Protein AF-A0A2R9SUE6-F1 (afdb_monomer)

Nearest PDB structures (foldseek):
  2wii-assembly4_C  TM=3.602E-01  e=6.725E+00  Homo sapiens
  1ntl-assembly1_B  TM=3.344E-01  e=8.359E+00  Mus musculus
  7suk-assembly1_L6  TM=1.272E-01  e=9.320E+00  Saccharomyces cerevisiae

Mean predicted aligned error: 16.13 Å

Sequence (148 aa):
TVTATSTVDNSKSGSATITVVSDIDVYTVTISHLNGGHITATPSVASAGSVISLNIVPDFGKRLKVGSLKYTFNSTDFPITDGSFVMPSGDVTISAEFEDISESLPVLSIVAPSFTPVTVGYEQPPAKKIDHQEYRDGRYYDQQSYIQ

Foldseek 3Di:
DDKDADPVDRVDIDDDDDDDDPDQDKAAEAEDDADQWDKDWVPRIGGFQDKIAIDIGGHPQKDWDPQFWWKADPNDTDTDDPRMDTDHHYYIYITTYMDGDDPPDPPPPDDDDDDDDDPDPDPDPPFDWDWDWDDDPNDTDTDTDTDD

Organism: NCBI:txid715225

Radius of gyration: 45.06 Å; Cα contacts (8 Å, |Δi|>4): 232; chains: 1; bounding box: 78×39×141 Å

Secondary structure (DSSP, 8-state):
-EEEE-SS-TT-EEEE---------EEEEEEPP-SSEEEEEESSEEETT-EEEEEEEEPTTEEEPTT--EEEETTEEEE-SSSEEE--SS-EEEE--EEE--------------PPP-----PPPPPPPEEEEEEETTEEEEEEE---

InterPro domains:
  IPR044060 Bacterial repeat domain [PF18998] (27-101)

Solvent-accessible surface area (backbone atoms only — not comparable to full-atom values): 9490 Å² total; per-residue (Å²): 103,52,75,50,67,43,94,88,45,81,91,43,69,52,76,50,79,69,84,83,83,83,82,73,66,66,27,45,59,42,72,52,93,60,67,56,41,50,75,48,59,47,61,44,61,46,38,55,74,38,73,32,39,50,50,78,47,53,35,91,67,35,36,73,37,87,89,39,37,27,38,35,45,93,92,39,79,42,81,46,86,78,48,44,52,65,39,54,92,49,55,34,37,37,45,60,47,46,38,74,63,76,82,79,71,80,79,78,83,74,79,75,80,86,76,80,82,79,85,76,86,74,77,79,74,79,76,76,80,48,81,44,72,47,78,54,98,92,43,78,41,86,42,86,50,79,78,132

pLDDT: mean 83.01, std 16.67, range [39.59, 98.19]

Structure (mmCIF, N/CA/C/O backbone):
data_AF-A0A2R9SUE6-F1
#
_entry.id   AF-A0A2R9SUE6-F1
#
loop_
_atom_site.group_PDB
_atom_site.id
_atom_site.type_symbol
_atom_site.label_atom_id
_atom_site.label_alt_id
_atom_site.label_comp_id
_atom_site.label_asym_id
_atom_site.label_entity_id
_atom_site.label_seq_id
_atom_site.pdbx_PDB_ins_code
_atom_site.Cartn_x
_atom_site.Cartn_y
_atom_site.Cartn_z
_atom_site.occupancy
_atom_site.B_iso_or_equiv
_atom_site.auth_seq_id
_atom_site.auth_comp_id
_atom_site.auth_asym_id
_atom_site.auth_atom_id
_atom_site.pdbx_PDB_model_num
ATOM 1 N N . THR A 1 1 ? -27.752 1.591 26.565 1.00 78.94 1 THR A N 1
ATOM 2 C CA . THR A 1 1 ? -28.326 0.381 27.190 1.00 78.94 1 THR A CA 1
ATOM 3 C C . THR A 1 1 ? -29.814 0.379 26.978 1.00 78.94 1 THR A C 1
ATOM 5 O O . THR A 1 1 ? -30.437 1.408 27.207 1.00 78.94 1 THR A O 1
ATOM 8 N N . VAL A 1 2 ? -30.363 -0.733 26.502 1.00 89.69 2 VAL A N 1
ATOM 9 C CA . VAL A 1 2 ? -31.809 -0.929 26.385 1.00 89.69 2 VAL A CA 1
ATOM 10 C C . VAL A 1 2 ? -32.243 -1.830 27.530 1.00 89.69 2 VAL A C 1
ATOM 12 O O . VA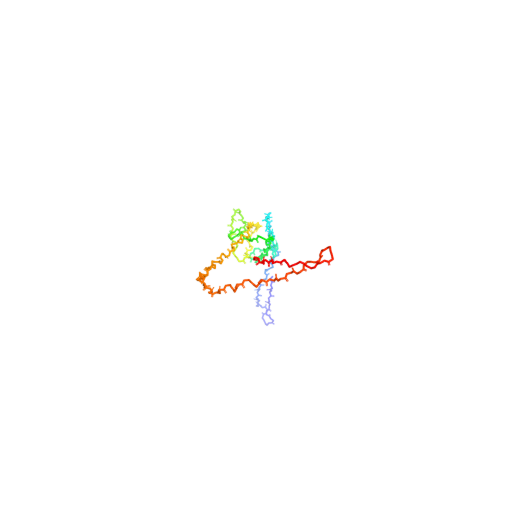L A 1 2 ? -31.611 -2.856 27.784 1.00 89.69 2 VAL A O 1
ATOM 15 N N . THR A 1 3 ? -33.311 -1.438 28.216 1.00 88.69 3 THR A N 1
ATOM 16 C CA . THR A 1 3 ? -33.919 -2.224 29.291 1.00 88.69 3 THR A CA 1
ATOM 17 C C . THR A 1 3 ? -35.325 -2.608 28.864 1.00 88.69 3 THR A C 1
ATOM 19 O O . THR A 1 3 ? -36.113 -1.738 28.497 1.00 88.69 3 THR A O 1
ATOM 22 N N . ALA A 1 4 ? -35.631 -3.901 28.915 1.00 91.31 4 ALA A N 1
ATOM 23 C CA . ALA A 1 4 ? -36.963 -4.431 28.666 1.00 91.31 4 ALA A CA 1
ATOM 24 C C . ALA A 1 4 ? -37.593 -4.883 29.988 1.00 91.31 4 ALA A C 1
ATOM 26 O O . ALA A 1 4 ? -36.947 -5.550 30.801 1.00 91.31 4 ALA A O 1
ATOM 27 N N . THR A 1 5 ? -38.857 -4.529 30.193 1.00 91.62 5 THR A N 1
ATOM 28 C CA . THR A 1 5 ? -39.681 -4.964 31.325 1.00 91.62 5 THR A CA 1
ATOM 29 C C . THR A 1 5 ? -40.771 -5.912 30.840 1.00 91.62 5 THR A C 1
ATOM 31 O O . THR A 1 5 ? -41.331 -5.729 29.758 1.00 91.62 5 THR A O 1
ATOM 34 N N . SER A 1 6 ? -41.058 -6.952 31.625 1.00 89.75 6 SER A N 1
ATOM 35 C CA . SER A 1 6 ? -42.147 -7.882 31.311 1.00 89.75 6 SER A CA 1
ATOM 36 C C . SER A 1 6 ? -43.494 -7.178 31.446 1.00 89.75 6 SER A C 1
ATOM 38 O O . SER A 1 6 ? -43.738 -6.490 32.430 1.00 89.75 6 SER A O 1
ATOM 40 N N . THR A 1 7 ? -44.385 -7.382 30.477 1.00 92.56 7 THR A N 1
ATOM 41 C CA . THR A 1 7 ? -45.764 -6.869 30.519 1.00 92.56 7 THR A CA 1
ATOM 42 C C . THR A 1 7 ? -46.689 -7.705 31.409 1.00 92.56 7 THR A C 1
ATOM 44 O O . THR A 1 7 ? -47.834 -7.320 31.629 1.00 92.56 7 THR A O 1
ATOM 47 N N . VAL A 1 8 ? -46.208 -8.852 31.904 1.00 91.94 8 VAL A N 1
ATOM 48 C CA . VAL A 1 8 ? -46.974 -9.821 32.709 1.00 91.94 8 VAL A CA 1
ATOM 49 C C . VAL A 1 8 ? -46.539 -9.814 34.180 1.00 91.94 8 VAL A C 1
ATOM 51 O O . VAL A 1 8 ? -47.371 -9.981 35.065 1.00 91.94 8 VAL A O 1
ATOM 54 N N . ASP A 1 9 ? -45.250 -9.596 34.453 1.00 89.75 9 ASP A N 1
ATOM 55 C CA . ASP A 1 9 ? -44.685 -9.507 35.806 1.00 89.75 9 ASP A CA 1
ATOM 56 C C . ASP A 1 9 ? -43.692 -8.341 35.869 1.00 89.75 9 ASP A C 1
ATOM 58 O O . ASP A 1 9 ? -42.519 -8.477 35.517 1.00 89.75 9 ASP A O 1
ATOM 62 N N . ASN A 1 10 ? -44.164 -7.188 36.346 1.00 88.12 10 ASN A N 1
ATOM 63 C CA . ASN A 1 10 ? -43.382 -5.950 36.388 1.00 88.12 10 ASN A CA 1
ATOM 64 C C . ASN A 1 10 ? -42.165 -6.014 37.333 1.00 88.12 10 ASN A C 1
ATOM 66 O O . ASN A 1 10 ? -41.357 -5.085 37.333 1.00 88.12 10 ASN A O 1
ATOM 70 N N . SER A 1 11 ? -42.002 -7.085 38.125 1.00 92.31 11 SER A N 1
ATOM 71 C CA . SER A 1 11 ? -40.789 -7.313 38.923 1.00 92.31 11 SER A CA 1
ATOM 72 C C . SER A 1 11 ? -39.617 -7.871 38.102 1.00 92.31 11 SER A C 1
ATOM 74 O O . SER A 1 11 ? -38.482 -7.897 38.584 1.00 92.31 11 SER A O 1
ATOM 76 N N . LYS A 1 12 ? -39.864 -8.319 36.862 1.00 91.69 12 LYS A N 1
ATOM 77 C CA . LYS A 1 12 ? -38.855 -8.909 35.974 1.00 91.69 12 LYS A CA 1
ATOM 78 C C . LYS A 1 12 ? -38.435 -7.929 34.883 1.00 91.69 12 LYS A C 1
ATOM 80 O O . LYS A 1 12 ? -39.260 -7.400 34.136 1.00 91.69 12 LYS A O 1
ATOM 85 N N . SER A 1 13 ? -37.127 -7.753 34.740 1.00 93.31 13 SER A N 1
ATOM 86 C CA . SER A 1 13 ? -36.518 -6.996 33.650 1.00 93.31 13 SER A CA 1
ATOM 87 C C . SER A 1 13 ? -35.232 -7.660 33.167 1.00 93.31 13 SER A C 1
ATOM 89 O O . SER A 1 13 ? -34.635 -8.486 33.860 1.00 93.31 13 SER A O 1
ATOM 91 N N . GLY A 1 14 ? -34.825 -7.304 31.952 1.00 90.44 14 GLY A N 1
ATOM 92 C CA . GLY A 1 14 ? -33.531 -7.654 31.378 1.00 90.44 14 GLY A CA 1
ATOM 93 C C . GLY A 1 14 ? -32.925 -6.436 30.694 1.00 90.44 14 GLY A C 1
ATOM 94 O O . GLY A 1 14 ? -33.652 -5.579 30.185 1.00 90.44 14 GLY A O 1
ATOM 95 N N . SER A 1 15 ? -31.600 -6.340 30.688 1.00 91.75 15 SER A N 1
ATOM 96 C CA . SER A 1 15 ? -30.882 -5.269 30.001 1.00 91.75 15 SER A CA 1
ATOM 97 C C . SER A 1 15 ? -29.894 -5.828 28.984 1.00 91.75 15 SER A C 1
ATOM 99 O O . SER A 1 15 ? -29.314 -6.897 29.170 1.00 91.75 15 SER A O 1
ATOM 101 N N . ALA A 1 16 ? -29.712 -5.080 27.898 1.00 91.94 16 ALA A N 1
ATOM 102 C CA . ALA A 1 16 ? -28.667 -5.303 26.913 1.00 91.94 16 ALA A CA 1
ATOM 103 C C . ALA A 1 16 ? -27.937 -3.984 26.644 1.00 91.94 16 ALA A C 1
ATOM 105 O O . ALA A 1 16 ? -28.544 -2.912 26.516 1.00 91.94 16 ALA A O 1
ATOM 106 N N . THR A 1 17 ? -26.615 -4.049 26.557 1.00 88.19 17 THR A N 1
ATOM 107 C CA . THR A 1 17 ? -25.784 -2.877 26.285 1.00 88.19 17 THR A CA 1
ATOM 108 C C . THR A 1 17 ? -25.468 -2.822 24.797 1.00 88.19 17 THR A C 1
ATOM 110 O O . THR A 1 17 ? -24.998 -3.798 24.225 1.00 88.19 17 THR A O 1
ATOM 113 N N . ILE A 1 18 ? -25.730 -1.669 24.181 1.00 82.81 18 ILE A N 1
ATOM 114 C CA . ILE A 1 18 ? -25.269 -1.335 22.833 1.00 82.81 18 ILE A CA 1
ATOM 115 C C . ILE A 1 18 ? -24.168 -0.304 23.028 1.00 82.81 18 ILE A C 1
ATOM 117 O O . ILE A 1 18 ? -24.434 0.779 23.557 1.00 82.81 18 ILE A O 1
ATOM 121 N N . THR A 1 19 ? -22.948 -0.664 22.652 1.00 77.44 19 THR A N 1
ATOM 122 C CA . THR A 1 19 ? -21.798 0.236 22.688 1.00 77.44 19 THR A CA 1
ATOM 123 C C . THR A 1 19 ? -21.649 0.854 21.307 1.00 77.44 19 THR A C 1
ATOM 125 O O . THR A 1 19 ? -21.480 0.134 20.326 1.00 77.44 19 THR A O 1
ATOM 128 N N . VAL A 1 20 ? -21.742 2.179 21.224 1.00 76.06 20 VAL A N 1
ATOM 129 C CA . VAL A 1 20 ? -21.424 2.919 19.999 1.00 76.06 20 VAL A CA 1
ATOM 130 C C . VAL A 1 20 ? -19.957 3.318 20.096 1.00 76.06 20 VAL A C 1
ATOM 132 O O . VAL A 1 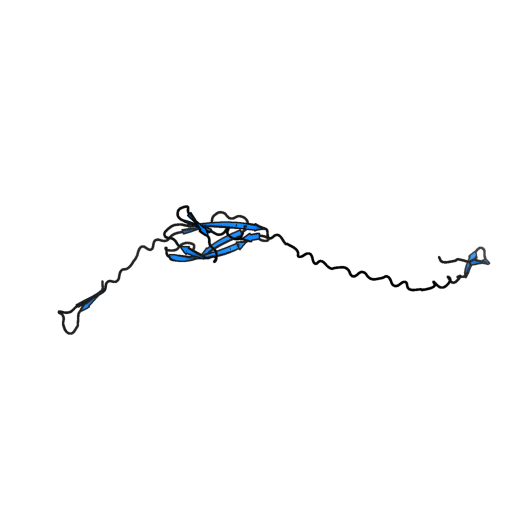20 ? -19.596 4.071 20.995 1.00 76.06 20 VAL A O 1
ATOM 135 N N . VAL A 1 21 ? -19.118 2.782 19.210 1.00 72.25 21 VAL A N 1
ATOM 136 C CA . VAL A 1 21 ? -17.716 3.201 19.070 1.00 72.25 21 VAL A CA 1
ATOM 137 C C . VAL A 1 21 ? -17.707 4.372 18.090 1.00 72.25 21 VAL A C 1
ATOM 139 O O . VAL A 1 21 ? -18.014 4.189 16.914 1.00 72.25 21 VAL A O 1
ATOM 142 N N . SER A 1 22 ? -17.486 5.586 18.597 1.00 67.31 22 SER A N 1
ATOM 143 C CA . SER A 1 22 ? -17.559 6.832 17.814 1.00 67.31 22 SER A CA 1
ATOM 144 C C . SER A 1 22 ? -16.200 7.311 17.307 1.00 67.31 22 SER A C 1
ATOM 146 O O . SER A 1 22 ? -16.140 8.045 16.325 1.00 67.31 22 SER A O 1
ATOM 148 N N . ASP A 1 23 ? -15.121 6.907 17.966 1.00 70.31 23 ASP A N 1
ATOM 149 C CA . ASP A 1 23 ? -13.743 7.156 17.573 1.00 70.31 23 ASP A CA 1
ATOM 150 C C . ASP A 1 23 ? -13.226 5.957 16.773 1.00 70.31 23 ASP A C 1
ATOM 152 O O . ASP A 1 23 ? -12.790 4.945 17.311 1.00 70.31 23 ASP A O 1
ATOM 156 N N . ILE A 1 24 ? -13.331 6.050 15.449 1.00 76.50 24 ILE A N 1
ATOM 157 C CA . ILE A 1 24 ? -12.529 5.211 14.564 1.00 76.50 24 ILE A CA 1
ATOM 158 C C . ILE A 1 24 ? -11.279 6.015 14.237 1.00 76.50 24 ILE A C 1
ATOM 160 O O . ILE A 1 24 ? -11.343 6.987 13.482 1.0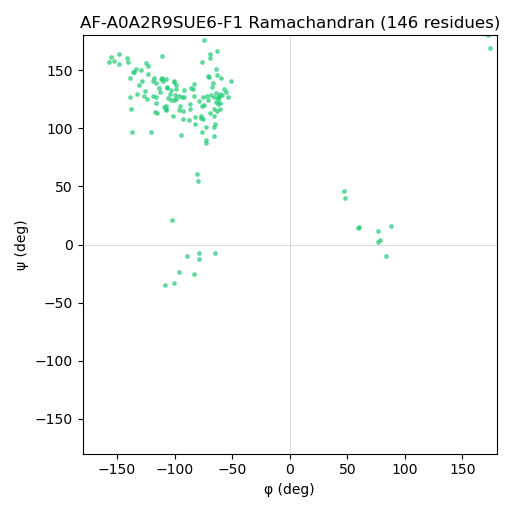0 76.50 24 ILE A O 1
ATOM 164 N N . ASP A 1 25 ? -10.151 5.599 14.809 1.00 89.31 25 ASP A N 1
ATOM 165 C CA . ASP A 1 25 ? -8.851 6.101 14.387 1.00 89.31 25 ASP A CA 1
ATOM 166 C C . ASP A 1 25 ? -8.634 5.712 12.926 1.00 89.31 25 ASP A C 1
ATOM 168 O O . ASP A 1 25 ? -8.670 4.533 12.552 1.00 89.31 25 ASP A O 1
ATOM 172 N N . VAL A 1 26 ? -8.443 6.731 12.094 1.00 94.56 26 VAL A N 1
ATOM 173 C CA . VAL A 1 26 ? -8.094 6.572 10.689 1.00 94.56 26 VAL A CA 1
ATOM 174 C C . VAL A 1 26 ? -6.649 6.970 10.481 1.00 94.56 26 VAL A C 1
ATOM 176 O O . VAL A 1 26 ? -6.154 7.933 11.062 1.00 94.56 26 VAL A O 1
ATOM 179 N N . TYR A 1 27 ? -5.996 6.227 9.607 1.00 96.75 27 TYR A N 1
ATOM 180 C CA . TYR A 1 27 ? -4.593 6.386 9.291 1.00 96.75 27 TYR A CA 1
ATOM 181 C C . TYR A 1 27 ? -4.430 6.616 7.799 1.00 96.75 27 TYR A C 1
ATOM 183 O O . TYR A 1 27 ? -5.265 6.200 6.987 1.00 96.75 27 TYR A O 1
ATOM 191 N N . THR A 1 28 ? -3.349 7.289 7.441 1.00 97.69 28 THR A N 1
ATOM 192 C CA . THR A 1 28 ? -3.066 7.717 6.077 1.00 97.69 28 THR A CA 1
ATOM 193 C C . THR A 1 28 ? -2.067 6.788 5.397 1.00 97.69 28 THR A C 1
ATOM 195 O O . THR A 1 28 ? -1.100 6.309 5.993 1.00 97.69 28 THR A O 1
ATOM 198 N N . VAL A 1 29 ? -2.311 6.535 4.113 1.00 98.19 29 VAL A N 1
ATOM 199 C CA . VAL A 1 29 ? -1.388 5.830 3.227 1.00 98.19 29 VAL A CA 1
ATOM 200 C C . VAL A 1 29 ? -0.684 6.871 2.370 1.00 98.19 29 VAL A C 1
ATOM 202 O O . VAL A 1 29 ? -1.293 7.489 1.496 1.00 98.19 29 VAL A O 1
ATOM 205 N N . THR A 1 30 ? 0.610 7.054 2.608 1.00 97.88 30 THR A N 1
ATOM 206 C CA . THR A 1 30 ? 1.457 7.945 1.811 1.00 97.88 30 THR A CA 1
ATOM 207 C C . THR A 1 30 ? 2.230 7.127 0.786 1.00 97.88 30 THR A C 1
ATOM 209 O O . THR A 1 30 ? 2.809 6.099 1.118 1.00 97.88 30 THR A O 1
ATOM 212 N N . ILE A 1 31 ? 2.268 7.566 -0.469 1.00 97.50 31 ILE A N 1
ATOM 213 C CA . ILE A 1 31 ? 3.126 6.955 -1.490 1.00 97.50 31 ILE A CA 1
ATOM 214 C C . ILE A 1 31 ? 4.435 7.744 -1.530 1.00 97.50 31 ILE A C 1
ATOM 216 O O . ILE A 1 31 ? 4.410 8.972 -1.640 1.00 97.50 31 ILE A O 1
ATOM 220 N N . SER A 1 32 ? 5.576 7.062 -1.409 1.00 96.38 32 SER A N 1
ATOM 221 C CA . SER A 1 32 ? 6.884 7.701 -1.542 1.00 96.38 32 SER A CA 1
ATOM 222 C C . SER A 1 32 ? 7.066 8.268 -2.948 1.00 96.38 32 SER A C 1
ATOM 224 O O . SER A 1 32 ? 6.345 7.922 -3.880 1.00 96.38 32 SER A O 1
ATOM 226 N N . HIS A 1 33 ? 8.078 9.107 -3.142 1.00 95.31 33 HIS A N 1
ATOM 227 C CA . HIS A 1 33 ? 8.461 9.479 -4.496 1.00 95.31 33 HIS A CA 1
ATOM 228 C C . HIS A 1 33 ? 8.890 8.226 -5.281 1.00 95.31 33 HIS A C 1
ATOM 230 O O . HIS A 1 33 ? 9.694 7.432 -4.788 1.00 95.31 33 HIS A O 1
ATOM 236 N N . LEU A 1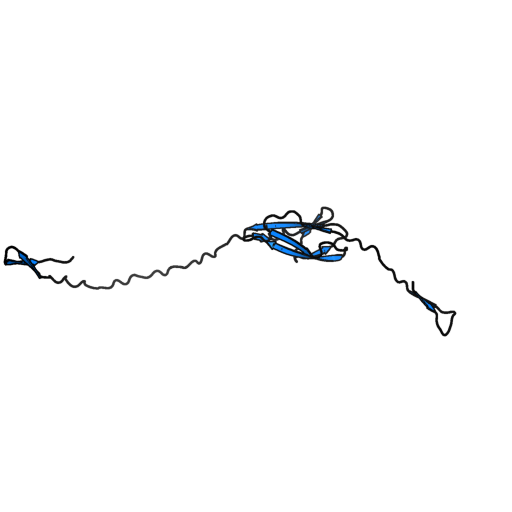 34 ? 8.331 8.043 -6.478 1.00 96.25 34 LEU A N 1
ATOM 237 C CA . LEU A 1 34 ? 8.588 6.905 -7.359 1.00 96.25 34 LEU A CA 1
ATOM 238 C C . LEU A 1 34 ? 9.203 7.406 -8.666 1.00 96.25 34 LEU A C 1
ATOM 240 O O . LEU A 1 34 ? 8.820 8.456 -9.175 1.00 96.25 34 LEU A O 1
ATOM 244 N N . ASN A 1 35 ? 10.137 6.630 -9.214 1.00 95.12 35 ASN A N 1
ATOM 245 C CA . ASN A 1 35 ? 10.736 6.869 -10.524 1.00 95.12 35 ASN A CA 1
ATOM 246 C C . ASN A 1 35 ? 10.422 5.675 -11.433 1.00 95.12 35 ASN A C 1
ATOM 248 O O . ASN A 1 35 ? 10.707 4.541 -11.051 1.00 95.12 35 ASN A O 1
ATOM 252 N N . GLY A 1 36 ? 9.877 5.916 -12.629 1.00 94.81 36 GLY A N 1
ATOM 253 C CA . GLY A 1 36 ? 9.566 4.856 -13.600 1.00 94.81 36 GLY A CA 1
ATOM 254 C C . GLY A 1 36 ? 8.180 4.216 -13.449 1.00 94.81 36 GLY A C 1
ATOM 255 O O . GLY A 1 36 ? 7.955 3.130 -13.990 1.00 94.81 36 GLY A O 1
ATOM 256 N N . GLY A 1 37 ? 7.267 4.852 -12.710 1.00 96.00 37 GLY A N 1
ATOM 257 C CA . GLY A 1 37 ? 5.878 4.423 -12.595 1.00 96.00 37 GLY A CA 1
ATOM 258 C C . GLY A 1 37 ? 5.080 5.198 -11.548 1.00 96.00 37 GLY A C 1
ATOM 259 O O . GLY A 1 37 ? 5.595 6.074 -10.850 1.00 96.00 37 GLY A O 1
ATOM 260 N N . HIS A 1 38 ? 3.807 4.832 -11.420 1.00 96.44 38 HIS A N 1
ATOM 261 C CA . HIS A 1 38 ? 2.834 5.430 -10.514 1.00 96.44 38 HIS A CA 1
ATOM 262 C C . HIS A 1 38 ? 2.139 4.353 -9.669 1.00 96.44 38 HIS A C 1
ATOM 264 O O . HIS A 1 38 ? 1.778 3.291 -10.178 1.00 96.44 38 HIS A O 1
ATOM 270 N N . ILE A 1 39 ? 1.899 4.631 -8.384 1.00 97.44 39 ILE A N 1
ATOM 271 C CA . ILE A 1 39 ? 1.118 3.763 -7.491 1.00 97.44 39 ILE A CA 1
ATOM 272 C C . ILE A 1 39 ? -0.016 4.574 -6.867 1.00 97.44 39 ILE A C 1
ATOM 274 O O . ILE A 1 39 ? 0.207 5.668 -6.357 1.00 97.44 39 ILE A O 1
ATOM 278 N N . THR A 1 40 ? -1.233 4.033 -6.889 1.00 97.25 40 THR A N 1
ATOM 279 C CA . THR A 1 40 ? -2.384 4.571 -6.142 1.00 97.25 40 THR A CA 1
ATOM 280 C C . THR A 1 40 ? -2.852 3.571 -5.097 1.00 97.25 40 THR A C 1
ATOM 282 O O . THR A 1 40 ? -2.957 2.386 -5.405 1.00 97.25 40 THR A O 1
ATOM 285 N N . ALA A 1 41 ? -3.201 4.050 -3.903 1.00 97.75 41 ALA A N 1
ATOM 286 C CA . ALA A 1 41 ? -3.848 3.257 -2.860 1.00 97.75 41 ALA A CA 1
ATOM 287 C C . ALA A 1 41 ? -5.356 3.530 -2.817 1.00 97.75 41 ALA A C 1
ATOM 289 O O . ALA A 1 41 ? -5.798 4.670 -2.972 1.00 97.75 41 ALA A O 1
ATOM 290 N N . THR A 1 42 ? -6.160 2.491 -2.612 1.00 97.44 42 THR A N 1
ATOM 291 C CA . THR A 1 42 ? -7.612 2.600 -2.454 1.00 97.44 42 THR A CA 1
ATOM 292 C C . THR A 1 42 ? -8.084 1.678 -1.326 1.00 97.44 42 THR A C 1
ATOM 294 O O . THR A 1 42 ? -7.961 0.460 -1.459 1.00 97.44 42 THR A O 1
ATOM 297 N N . PRO A 1 43 ? -8.641 2.232 -0.234 1.00 97.31 43 PRO A N 1
ATOM 298 C CA . PRO A 1 43 ? -8.677 3.662 0.112 1.00 97.31 43 PRO A CA 1
ATOM 299 C C . PRO A 1 43 ? -7.283 4.221 0.478 1.00 97.31 43 PRO A C 1
ATOM 301 O O . PRO A 1 43 ? -6.373 3.472 0.811 1.00 97.31 43 PRO A O 1
ATOM 304 N N . SER A 1 44 ? -7.102 5.546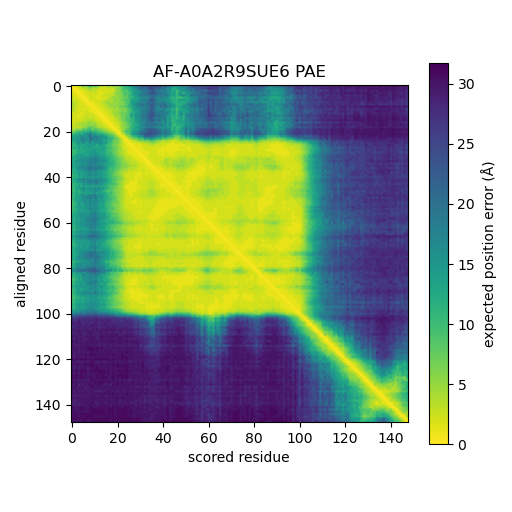 0.426 1.00 96.50 44 SER A N 1
ATOM 305 C CA . SER A 1 44 ? -5.864 6.216 0.878 1.00 96.50 44 SER A CA 1
ATOM 306 C C . SER A 1 44 ? -5.885 6.600 2.363 1.00 96.50 44 SER A C 1
ATOM 308 O O . SER A 1 44 ? -4.867 7.016 2.913 1.00 96.50 44 SER A O 1
ATOM 310 N N . VAL A 1 45 ? -7.048 6.481 3.006 1.00 96.19 45 VAL A N 1
ATOM 311 C CA . VAL A 1 45 ? -7.269 6.714 4.434 1.00 96.19 45 VAL A CA 1
ATOM 312 C C . VAL A 1 45 ? -8.203 5.623 4.943 1.00 96.19 45 VAL A C 1
ATOM 314 O O . VAL A 1 45 ? -9.267 5.417 4.356 1.00 96.19 45 VAL A O 1
ATOM 317 N N . ALA A 1 46 ? -7.816 4.910 5.999 1.00 95.88 46 ALA A N 1
ATOM 318 C CA . ALA A 1 46 ? -8.616 3.813 6.540 1.00 95.88 46 ALA A CA 1
ATOM 319 C C . ALA A 1 46 ? -8.329 3.548 8.017 1.00 95.88 46 ALA A C 1
ATOM 321 O O . ALA A 1 46 ? -7.280 3.922 8.536 1.00 95.88 46 ALA A O 1
ATOM 322 N N . SER A 1 47 ? -9.251 2.856 8.683 1.00 95.12 47 SER A N 1
ATOM 323 C CA . SER A 1 47 ? -9.034 2.359 10.038 1.00 95.12 47 SER A CA 1
ATOM 324 C C . SER A 1 47 ? -8.126 1.136 10.053 1.00 95.12 47 SER A C 1
ATOM 326 O O . SER A 1 47 ? -8.073 0.383 9.073 1.00 95.12 47 SER A O 1
ATOM 328 N N . ALA A 1 48 ? -7.482 0.881 11.194 1.00 94.81 48 ALA A N 1
ATOM 329 C CA . ALA A 1 48 ? -6.749 -0.363 11.411 1.00 94.81 48 ALA A CA 1
ATOM 330 C C . ALA A 1 48 ? -7.616 -1.590 11.075 1.00 94.81 48 ALA A C 1
ATOM 332 O O . ALA A 1 48 ? -8.818 -1.619 11.356 1.00 94.81 48 ALA A O 1
ATOM 333 N N . GLY A 1 49 ? -7.008 -2.601 10.456 1.00 95.12 49 GLY A N 1
ATOM 334 C CA . GLY A 1 49 ? -7.695 -3.820 10.023 1.00 95.12 49 GLY A CA 1
ATOM 335 C C . GLY A 1 49 ? -8.404 -3.715 8.668 1.00 95.12 49 GLY A C 1
ATOM 336 O O . GLY A 1 49 ? -8.807 -4.742 8.123 1.00 95.12 49 GLY A O 1
ATOM 337 N N . SER A 1 50 ? -8.528 -2.518 8.089 1.00 95.94 50 SER A N 1
ATOM 338 C CA . SER A 1 50 ? -9.074 -2.350 6.737 1.00 95.94 50 SER A CA 1
ATOM 339 C C . SER A 1 50 ? -8.101 -2.864 5.677 1.00 95.94 50 SER A C 1
ATOM 341 O O . SER A 1 50 ? -6.890 -2.701 5.811 1.00 95.94 50 SER A O 1
ATOM 343 N N . VAL A 1 51 ? -8.619 -3.445 4.595 1.00 97.75 51 VAL A N 1
ATOM 344 C CA . VAL A 1 51 ? -7.797 -3.855 3.448 1.00 97.75 51 VAL A CA 1
ATOM 345 C C . VAL A 1 51 ? -7.560 -2.656 2.536 1.00 97.75 51 VAL A C 1
ATOM 347 O O . VAL A 1 51 ? -8.509 -1.990 2.122 1.00 97.75 51 VAL A O 1
ATOM 350 N N . ILE A 1 52 ? -6.295 -2.406 2.210 1.00 98.19 52 ILE A N 1
ATOM 351 C CA . ILE A 1 52 ? -5.867 -1.401 1.240 1.00 98.19 52 ILE A CA 1
ATOM 352 C C . ILE A 1 52 ? -5.434 -2.111 -0.038 1.00 98.19 52 ILE A C 1
ATOM 354 O O . ILE A 1 52 ? -4.555 -2.974 0.000 1.00 98.19 52 ILE A O 1
ATOM 358 N N . SER A 1 53 ? -6.012 -1.726 -1.173 1.00 97.94 53 SER A N 1
ATOM 359 C CA . SER A 1 53 ? -5.605 -2.207 -2.495 1.00 97.94 53 SER A CA 1
ATOM 360 C C . SER A 1 53 ? -4.698 -1.192 -3.181 1.00 97.94 53 SER A C 1
ATOM 362 O O . SER A 1 53 ? -4.966 0.010 -3.162 1.00 97.94 53 SER A O 1
ATOM 364 N N . LEU A 1 54 ? -3.633 -1.674 -3.813 1.00 97.81 54 LEU A N 1
ATOM 365 C CA . LEU A 1 54 ? -2.705 -0.873 -4.597 1.00 97.81 54 LEU A CA 1
ATOM 366 C C . LEU A 1 54 ? -2.915 -1.147 -6.084 1.00 97.81 54 LEU A C 1
ATOM 368 O O . LEU A 1 54 ? -2.987 -2.294 -6.519 1.00 97.81 54 LEU A O 1
ATOM 372 N N . ASN A 1 55 ? -2.953 -0.082 -6.874 1.00 97.25 55 ASN A N 1
ATOM 373 C CA . ASN A 1 55 ? -2.869 -0.159 -8.325 1.00 97.25 55 ASN A CA 1
ATOM 374 C C . ASN A 1 55 ? -1.508 0.388 -8.762 1.00 97.25 55 ASN A C 1
ATOM 376 O O . ASN A 1 55 ? -1.188 1.547 -8.489 1.00 97.25 55 ASN A O 1
ATOM 380 N N . ILE A 1 56 ? -0.710 -0.470 -9.398 1.00 97.00 56 ILE A N 1
ATOM 381 C CA . ILE A 1 56 ? 0.659 -0.191 -9.831 1.00 97.00 56 ILE A CA 1
ATOM 382 C C . ILE A 1 56 ? 0.658 -0.049 -11.351 1.00 97.00 56 ILE A C 1
ATOM 384 O O . ILE A 1 56 ? 0.337 -0.996 -12.065 1.00 97.00 56 ILE A O 1
ATOM 388 N N . VAL A 1 57 ? 1.060 1.121 -11.839 1.00 96.62 57 VAL A N 1
ATOM 389 C CA . VAL A 1 57 ? 1.136 1.448 -13.265 1.00 96.62 57 VAL A CA 1
ATOM 390 C C . VAL A 1 57 ? 2.586 1.812 -13.599 1.00 96.62 57 VAL A C 1
ATOM 392 O O . VAL A 1 57 ? 2.997 2.942 -13.338 1.00 96.62 57 VAL A O 1
ATOM 395 N N . PRO A 1 58 ? 3.395 0.870 -14.114 1.00 96.94 58 PRO A N 1
ATOM 396 C CA . PRO A 1 58 ? 4.739 1.171 -14.603 1.00 96.94 58 PRO A CA 1
ATOM 397 C C . PRO A 1 58 ? 4.708 2.118 -15.807 1.00 96.94 58 PRO A C 1
ATOM 399 O O . PRO A 1 58 ? 3.771 2.077 -16.610 1.00 96.94 58 PRO A O 1
ATOM 402 N N . ASP A 1 59 ? 5.760 2.916 -15.969 1.00 96.94 59 ASP A N 1
ATOM 403 C CA . ASP A 1 59 ? 5.953 3.713 -17.180 1.00 96.94 59 ASP A CA 1
ATOM 404 C C . ASP A 1 59 ? 6.271 2.816 -18.389 1.00 96.94 59 ASP A C 1
ATOM 406 O O . ASP A 1 59 ? 6.643 1.644 -18.264 1.00 96.94 59 ASP A O 1
ATOM 410 N N . PHE A 1 60 ? 6.149 3.373 -19.595 1.00 93.38 60 PHE A N 1
ATOM 411 C CA . PHE A 1 60 ? 6.459 2.649 -20.825 1.00 93.38 60 PHE A CA 1
ATOM 412 C C . PHE A 1 60 ? 7.895 2.093 -20.811 1.00 93.38 60 PHE A C 1
ATOM 414 O O . PHE A 1 60 ? 8.848 2.810 -20.510 1.00 93.38 60 PHE A O 1
ATOM 421 N N . GLY A 1 61 ? 8.047 0.809 -21.153 1.00 92.25 61 GLY A N 1
ATOM 422 C CA . GLY A 1 61 ? 9.340 0.114 -21.149 1.00 92.25 61 GLY A CA 1
ATOM 423 C C . GLY A 1 61 ? 9.854 -0.284 -19.758 1.00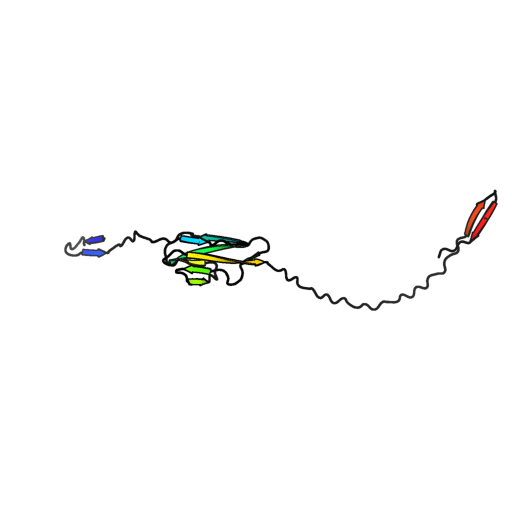 92.25 61 GLY A C 1
ATOM 424 O O . GLY A 1 61 ? 10.936 -0.862 -19.663 1.00 92.25 61 GLY A O 1
ATOM 425 N N . LYS A 1 62 ? 9.096 -0.024 -18.685 1.00 95.69 62 LYS A N 1
ATOM 426 C CA . LYS A 1 62 ? 9.444 -0.389 -17.305 1.00 95.69 62 LYS A CA 1
ATOM 427 C C . LYS A 1 62 ? 8.529 -1.484 -16.760 1.00 95.69 62 LYS A C 1
ATOM 429 O O . LYS A 1 62 ? 7.424 -1.713 -17.247 1.00 95.69 62 LYS A O 1
ATOM 434 N N . ARG A 1 63 ? 8.971 -2.138 -15.689 1.00 94.75 63 ARG A N 1
ATOM 435 C CA . ARG A 1 63 ? 8.162 -3.043 -14.862 1.00 94.75 63 ARG A CA 1
ATOM 436 C C . ARG A 1 63 ? 8.489 -2.857 -13.385 1.00 94.75 63 ARG A C 1
ATOM 438 O O . ARG A 1 63 ? 9.580 -2.411 -13.041 1.00 94.75 63 ARG A O 1
ATOM 445 N N . LEU A 1 64 ? 7.558 -3.224 -12.507 1.00 95.88 64 LEU A N 1
ATOM 446 C CA . LEU A 1 64 ? 7.831 -3.298 -11.072 1.00 95.88 64 LEU A CA 1
ATOM 447 C C . LEU A 1 64 ? 8.935 -4.337 -10.820 1.00 95.88 64 LEU A C 1
ATOM 449 O O . LEU A 1 64 ? 8.818 -5.485 -11.256 1.00 95.88 64 LEU A O 1
ATOM 453 N N . LYS A 1 65 ? 9.994 -3.945 -10.110 1.00 94.62 65 LYS A N 1
ATOM 454 C CA . LYS A 1 65 ? 11.072 -4.855 -9.716 1.00 94.62 65 LYS A CA 1
ATOM 455 C C . LYS A 1 65 ? 10.548 -5.860 -8.692 1.00 94.62 65 LYS A C 1
ATOM 457 O O . LYS A 1 65 ? 9.955 -5.484 -7.681 1.00 94.62 65 LYS A O 1
ATOM 462 N N . VAL A 1 66 ? 10.773 -7.148 -8.936 1.00 92.31 66 VAL A N 1
ATOM 463 C CA . VAL A 1 66 ? 10.291 -8.215 -8.048 1.00 92.31 66 VAL A CA 1
ATOM 464 C C . VAL A 1 66 ? 10.859 -8.024 -6.638 1.00 92.31 66 VAL A C 1
ATOM 466 O O . VAL A 1 66 ? 12.064 -7.857 -6.462 1.00 92.31 66 VAL A O 1
ATOM 469 N N . GLY A 1 67 ? 9.979 -8.039 -5.633 1.00 93.44 67 GLY A N 1
ATOM 470 C CA . GLY A 1 67 ? 10.348 -7.882 -4.223 1.00 93.44 67 GLY A CA 1
ATOM 471 C C . GLY A 1 67 ? 10.637 -6.445 -3.772 1.00 93.44 67 GLY A C 1
ATOM 472 O O . GLY A 1 67 ? 11.009 -6.257 -2.617 1.00 93.44 67 GLY A O 1
ATOM 473 N N . SER A 1 68 ? 10.469 -5.434 -4.635 1.00 96.44 68 SER A N 1
ATOM 474 C CA . SER A 1 68 ? 10.691 -4.031 -4.253 1.00 96.44 68 SER A CA 1
ATOM 475 C C . SER A 1 68 ? 9.492 -3.382 -3.555 1.00 96.44 68 SER A C 1
ATOM 477 O O . SER A 1 68 ? 9.672 -2.428 -2.802 1.00 96.44 68 SER A O 1
ATOM 479 N N . LEU A 1 69 ? 8.279 -3.887 -3.802 1.00 97.56 69 LEU A N 1
ATOM 480 C CA . LEU A 1 69 ? 7.042 -3.324 -3.269 1.00 97.56 69 LEU A CA 1
ATOM 481 C C . LEU A 1 69 ? 6.889 -3.639 -1.776 1.00 97.56 69 LEU A C 1
ATOM 483 O O . LEU A 1 69 ? 6.807 -4.804 -1.375 1.00 97.56 69 LEU A O 1
ATOM 487 N N . LYS A 1 70 ? 6.817 -2.587 -0.961 1.00 97.56 70 LYS A N 1
ATOM 488 C CA . LYS A 1 70 ? 6.719 -2.685 0.499 1.00 97.56 70 LYS A CA 1
ATOM 489 C C . LYS A 1 70 ? 6.008 -1.480 1.110 1.00 97.56 70 LYS A C 1
ATOM 491 O O . LYS A 1 70 ? 5.993 -0.399 0.518 1.00 97.56 70 LYS A O 1
ATOM 496 N N . TYR A 1 71 ? 5.469 -1.652 2.313 1.00 97.81 71 TYR A N 1
ATOM 497 C CA . TYR A 1 71 ? 5.055 -0.540 3.168 1.00 97.81 71 TYR A CA 1
ATOM 498 C C . TYR A 1 71 ? 5.961 -0.442 4.396 1.00 97.81 71 TYR A C 1
ATOM 500 O O . TYR A 1 71 ? 6.366 -1.456 4.961 1.00 97.81 71 TYR A O 1
ATOM 508 N N . THR A 1 72 ? 6.261 0.779 4.820 1.00 97.94 72 THR A N 1
ATOM 509 C CA . THR A 1 72 ? 6.991 1.065 6.054 1.00 97.94 72 THR A CA 1
ATOM 510 C C . THR A 1 72 ? 5.995 1.476 7.131 1.00 97.94 72 THR A C 1
ATOM 512 O O . THR A 1 72 ? 5.230 2.425 6.943 1.00 97.94 72 THR A O 1
ATOM 515 N N . PHE A 1 73 ? 6.021 0.777 8.263 1.00 97.00 73 PHE A N 1
ATOM 516 C CA . PHE A 1 73 ? 5.235 1.071 9.461 1.00 97.00 73 PHE A CA 1
ATOM 517 C C . PHE A 1 73 ? 6.155 1.018 10.681 1.00 97.00 73 PHE A C 1
ATOM 519 O O . PHE A 1 73 ? 6.902 0.053 10.840 1.00 97.00 73 PHE A O 1
ATOM 526 N N . ASN A 1 74 ? 6.131 2.046 11.537 1.00 94.25 74 ASN A N 1
ATOM 527 C CA . ASN A 1 74 ? 7.017 2.149 12.708 1.00 94.25 74 ASN A CA 1
ATOM 528 C C . ASN A 1 74 ? 8.495 1.852 12.377 1.00 94.25 74 ASN A C 1
ATOM 530 O O . ASN A 1 74 ? 9.158 1.069 13.058 1.00 94.25 74 ASN A O 1
ATOM 534 N N . SER A 1 75 ? 8.997 2.444 11.287 1.00 93.56 75 SER A N 1
ATOM 535 C CA . SER A 1 75 ? 10.370 2.255 10.783 1.00 93.56 75 SER A CA 1
ATOM 536 C C . SER A 1 75 ? 10.734 0.813 10.404 1.00 93.56 75 SER A C 1
ATOM 538 O O . SER A 1 75 ? 11.912 0.497 10.249 1.00 93.56 75 SER A O 1
ATOM 540 N N . THR A 1 76 ? 9.740 -0.063 10.256 1.00 96.81 76 THR A N 1
ATOM 541 C CA . THR A 1 76 ? 9.909 -1.449 9.817 1.00 96.81 76 THR A CA 1
ATOM 542 C C . THR A 1 76 ? 9.263 -1.630 8.454 1.00 96.81 76 THR A C 1
ATOM 544 O O . THR A 1 76 ? 8.137 -1.188 8.229 1.00 96.81 76 THR A O 1
ATOM 547 N N . ASP A 1 77 ? 9.980 -2.294 7.557 1.00 97.19 77 ASP A N 1
ATOM 548 C CA . ASP A 1 77 ? 9.528 -2.567 6.201 1.00 97.19 77 ASP A CA 1
ATOM 549 C C . ASP A 1 77 ? 8.816 -3.919 6.116 1.00 97.19 77 ASP A C 1
ATOM 551 O O . ASP A 1 77 ? 9.330 -4.938 6.581 1.00 97.19 77 ASP A O 1
ATOM 555 N N . PHE A 1 78 ? 7.661 -3.932 5.456 1.00 97.00 78 PHE A N 1
ATOM 556 C CA . PHE A 1 78 ? 6.844 -5.120 5.241 1.00 97.00 78 PHE A CA 1
ATOM 557 C C . PHE A 1 78 ? 6.599 -5.328 3.740 1.00 97.00 78 PHE A C 1
ATOM 559 O O . PHE A 1 78 ? 6.112 -4.410 3.072 1.00 97.00 78 PHE A O 1
ATOM 566 N N . PRO A 1 79 ? 6.926 -6.508 3.182 1.00 97.19 79 PRO A N 1
ATOM 567 C CA . PRO A 1 79 ? 6.742 -6.776 1.761 1.00 97.19 79 PRO A CA 1
ATOM 568 C C . PRO A 1 79 ? 5.257 -6.885 1.398 1.00 97.19 79 PRO A C 1
ATOM 570 O O . PRO A 1 79 ? 4.462 -7.440 2.157 1.00 97.19 79 PRO A O 1
ATOM 573 N N . ILE A 1 80 ? 4.897 -6.412 0.204 1.00 96.62 80 ILE A N 1
ATOM 574 C CA . ILE A 1 80 ? 3.551 -6.556 -0.362 1.00 96.62 80 ILE A CA 1
ATOM 575 C C . ILE A 1 80 ? 3.653 -7.438 -1.603 1.00 96.62 80 ILE A C 1
ATOM 577 O O . ILE A 1 80 ? 4.253 -7.051 -2.604 1.00 96.62 80 ILE A O 1
ATOM 581 N N . THR A 1 81 ? 3.062 -8.630 -1.545 1.00 91.38 81 THR A N 1
ATOM 582 C CA . THR A 1 81 ? 3.121 -9.599 -2.654 1.00 91.38 81 THR A CA 1
ATOM 583 C C . THR A 1 81 ? 1.848 -9.607 -3.498 1.00 91.38 81 THR A C 1
ATOM 585 O O . THR A 1 81 ? 1.932 -9.779 -4.708 1.00 91.38 81 THR A O 1
ATOM 588 N N . ASP A 1 82 ? 0.686 -9.367 -2.889 1.00 90.44 82 ASP A N 1
ATOM 589 C CA . ASP A 1 82 ? -0.627 -9.508 -3.541 1.00 90.44 82 ASP A CA 1
ATOM 590 C C . ASP A 1 82 ? -1.247 -8.163 -3.960 1.00 90.44 82 ASP A C 1
ATOM 592 O O . ASP A 1 82 ? -2.461 -8.004 -4.049 1.00 90.44 82 ASP A O 1
ATOM 596 N N . GLY A 1 83 ? -0.416 -7.124 -4.107 1.00 93.50 83 GLY A N 1
ATOM 597 C CA . GLY A 1 83 ? -0.888 -5.766 -4.402 1.00 93.50 83 GLY A CA 1
ATOM 598 C C . GLY A 1 83 ? -1.847 -5.192 -3.349 1.00 93.50 83 GLY A C 1
ATOM 599 O O . GLY A 1 83 ? -2.513 -4.196 -3.605 1.00 93.50 83 GLY A O 1
ATOM 600 N N . SER A 1 84 ? -1.940 -5.800 -2.167 1.00 96.69 84 SER A N 1
ATOM 601 C CA . SER A 1 84 ? -2.807 -5.364 -1.079 1.00 96.69 84 SER A CA 1
ATOM 602 C C . SER A 1 84 ? -2.186 -5.679 0.279 1.00 96.69 84 SER A C 1
ATOM 604 O O . SER A 1 84 ? -1.335 -6.563 0.402 1.00 96.69 84 SER A O 1
ATOM 606 N N . PHE A 1 85 ? -2.581 -4.921 1.299 1.00 97.44 85 PHE A N 1
ATOM 607 C CA . PHE A 1 85 ? -2.154 -5.136 2.681 1.00 97.44 85 PHE A CA 1
ATOM 608 C C . PHE A 1 85 ? -3.253 -4.709 3.660 1.00 97.44 85 PHE A C 1
ATOM 610 O O . PHE A 1 85 ? -4.196 -4.007 3.293 1.00 97.44 85 PHE A O 1
ATOM 617 N N . VAL A 1 86 ? -3.136 -5.145 4.913 1.00 97.12 86 VAL A N 1
ATOM 618 C CA . VAL A 1 86 ? -4.045 -4.747 5.995 1.00 97.12 86 VAL A CA 1
ATOM 619 C C . VAL A 1 86 ? -3.474 -3.523 6.700 1.00 97.12 86 VAL A C 1
ATOM 621 O O . VAL A 1 86 ? -2.324 -3.548 7.140 1.00 97.12 86 VAL A O 1
ATOM 624 N N . MET A 1 87 ? -4.278 -2.467 6.824 1.00 97.12 87 MET A N 1
ATOM 625 C CA . MET A 1 87 ? -3.874 -1.216 7.455 1.00 97.12 87 MET A CA 1
ATOM 626 C C . MET A 1 87 ? -3.485 -1.459 8.923 1.00 97.12 87 MET A C 1
ATOM 628 O O . MET A 1 87 ? -4.316 -1.964 9.690 1.00 97.12 87 MET A O 1
ATOM 632 N N . PRO A 1 88 ? -2.252 -1.124 9.344 1.00 96.69 88 PRO A N 1
ATOM 633 C CA . PRO A 1 88 ? -1.870 -1.190 10.746 1.00 96.69 88 PRO A CA 1
ATOM 634 C C . PRO A 1 88 ? -2.500 -0.036 11.539 1.00 96.69 88 PRO A C 1
ATOM 636 O O . PRO A 1 88 ? -3.158 0.846 10.989 1.00 96.69 88 PRO A O 1
ATOM 639 N N . SER A 1 89 ? -2.289 -0.030 12.854 1.00 95.31 89 SER A N 1
ATOM 640 C CA . SER A 1 89 ? -2.730 1.050 13.741 1.00 95.31 89 SER A CA 1
ATOM 641 C C . SER A 1 89 ? -1.790 2.265 13.691 1.00 95.31 89 SER A C 1
ATOM 643 O O . SER A 1 89 ? -1.225 2.663 14.712 1.00 95.31 89 SER A O 1
ATOM 645 N N . GLY A 1 90 ? -1.545 2.797 12.494 1.00 95.44 90 GLY A N 1
ATOM 646 C CA . GLY A 1 90 ? -0.726 3.987 12.275 1.00 95.44 90 GLY A CA 1
ATOM 647 C C . GLY A 1 90 ? -0.496 4.284 10.798 1.00 95.44 90 GLY A C 1
ATOM 648 O O . GLY A 1 90 ? -0.800 3.466 9.930 1.00 95.44 90 GLY A O 1
ATOM 649 N N . ASP A 1 91 ? 0.047 5.470 10.529 1.00 97.25 91 ASP A N 1
ATOM 650 C CA . ASP A 1 91 ? 0.368 5.912 9.173 1.00 97.25 91 ASP A CA 1
ATOM 651 C C . ASP A 1 91 ? 1.430 5.017 8.530 1.00 97.25 91 ASP A C 1
ATOM 653 O O . ASP A 1 91 ? 2.354 4.524 9.189 1.00 97.25 91 ASP A O 1
ATOM 657 N N . VAL A 1 92 ? 1.304 4.828 7.218 1.00 98.06 92 VAL A N 1
ATOM 658 C CA . VAL A 1 92 ? 2.222 3.995 6.440 1.00 98.06 92 VAL A CA 1
ATOM 659 C C . VAL A 1 92 ? 2.743 4.732 5.221 1.00 98.06 92 VAL A C 1
ATOM 661 O O . VAL A 1 92 ? 2.044 5.545 4.611 1.00 98.06 92 VAL A O 1
ATOM 664 N N . THR A 1 93 ? 3.961 4.377 4.823 1.00 98.06 93 THR A N 1
ATOM 665 C CA . THR A 1 93 ? 4.573 4.863 3.584 1.00 98.06 93 THR A CA 1
ATOM 666 C C . THR A 1 93 ? 4.817 3.699 2.635 1.00 98.06 93 THR A C 1
ATOM 668 O O . THR A 1 93 ? 5.529 2.762 2.982 1.00 98.06 93 THR A O 1
ATOM 671 N N . ILE A 1 94 ? 4.251 3.746 1.432 1.00 97.94 94 ILE A N 1
ATOM 672 C CA . ILE A 1 94 ? 4.476 2.757 0.374 1.00 97.94 94 ILE A CA 1
ATOM 673 C C . ILE A 1 94 ? 5.719 3.143 -0.418 1.00 97.94 94 ILE A C 1
ATOM 675 O O . ILE A 1 94 ? 5.852 4.297 -0.820 1.00 97.94 94 ILE A O 1
ATOM 679 N N . SER A 1 95 ? 6.589 2.174 -0.689 1.00 97.25 95 SER A N 1
ATOM 680 C CA . SER A 1 95 ? 7.748 2.337 -1.567 1.00 97.25 95 SER A CA 1
ATOM 681 C C . SER A 1 95 ? 7.868 1.173 -2.549 1.00 97.25 95 SER A C 1
ATOM 683 O O . SER A 1 95 ? 7.405 0.060 -2.285 1.00 97.25 95 SER A O 1
ATOM 685 N N . ALA A 1 96 ? 8.449 1.457 -3.713 1.00 97.31 96 ALA A N 1
ATOM 686 C CA . ALA A 1 96 ? 8.676 0.493 -4.780 1.00 97.31 96 ALA A CA 1
ATOM 687 C C . ALA A 1 96 ? 9.820 0.954 -5.691 1.00 97.31 96 ALA A C 1
ATOM 689 O O . ALA A 1 96 ? 10.099 2.148 -5.804 1.00 97.31 96 ALA A O 1
ATOM 690 N N . GLU A 1 97 ? 10.437 0.002 -6.387 1.00 97.19 97 GLU A N 1
ATOM 691 C CA . GLU A 1 97 ? 11.425 0.252 -7.440 1.00 97.19 97 GLU A CA 1
ATOM 692 C C . GLU A 1 97 ? 10.918 -0.303 -8.774 1.00 97.19 97 GLU A C 1
ATOM 694 O O . GLU A 1 97 ? 10.356 -1.403 -8.821 1.00 97.19 97 GLU A O 1
ATOM 699 N N . PHE A 1 98 ? 11.171 0.430 -9.858 1.00 96.88 98 PHE A N 1
ATOM 700 C CA . PHE A 1 98 ? 10.882 0.013 -11.228 1.00 96.88 98 PHE A CA 1
ATOM 701 C C . PHE A 1 98 ? 12.187 -0.240 -11.990 1.00 96.88 98 PHE A C 1
ATOM 703 O O . PHE A 1 98 ? 13.176 0.469 -11.801 1.00 96.88 98 PHE A O 1
ATOM 710 N N . GLU A 1 99 ? 12.189 -1.247 -12.859 1.00 95.25 99 GLU A N 1
ATOM 711 C CA . GLU A 1 99 ? 13.329 -1.625 -13.699 1.00 95.25 99 GLU A CA 1
ATOM 712 C C . GLU A 1 99 ? 12.943 -1.653 -15.182 1.00 95.25 99 GLU A C 1
ATOM 714 O O . GLU A 1 99 ? 11.770 -1.807 -15.523 1.00 95.25 99 GLU A O 1
ATOM 719 N N . ASP A 1 100 ? 13.926 -1.496 -16.068 1.00 94.44 100 ASP A N 1
ATOM 720 C CA . ASP A 1 100 ? 13.722 -1.612 -17.513 1.00 94.44 100 ASP A CA 1
ATOM 721 C C . ASP A 1 100 ? 13.363 -3.041 -17.920 1.00 94.44 100 ASP A C 1
ATOM 723 O O . ASP A 1 100 ? 13.963 -4.022 -17.468 1.00 94.44 100 ASP A O 1
ATOM 727 N N . ILE A 1 101 ? 12.411 -3.161 -18.841 1.00 88.56 101 ILE A N 1
ATOM 728 C CA . ILE A 1 101 ? 12.137 -4.414 -19.533 1.00 88.56 101 ILE A CA 1
ATOM 729 C C . ILE A 1 101 ? 13.253 -4.591 -20.564 1.00 88.56 101 ILE A C 1
ATOM 731 O O . ILE A 1 101 ? 13.209 -4.034 -21.656 1.00 88.56 101 ILE A O 1
ATOM 735 N N . SER A 1 102 ? 14.285 -5.357 -20.216 1.00 77.00 102 SER A N 1
ATOM 736 C CA . SER A 1 102 ? 15.255 -5.805 -21.216 1.00 77.00 102 SER A CA 1
ATOM 737 C C . SER A 1 102 ? 14.573 -6.819 -22.133 1.00 77.00 102 SER A C 1
ATOM 739 O O . SER A 1 102 ? 14.210 -7.911 -21.690 1.00 77.00 102 SER A O 1
ATOM 741 N N . GLU A 1 103 ? 14.387 -6.466 -23.404 1.00 61.50 103 GLU A N 1
ATOM 742 C CA . GLU A 1 103 ? 13.970 -7.414 -24.436 1.00 61.50 103 GLU A CA 1
ATOM 743 C C . GLU A 1 103 ? 15.080 -8.453 -24.639 1.00 61.50 103 GLU A C 1
ATOM 745 O O . GLU A 1 103 ? 16.021 -8.262 -25.408 1.00 61.50 103 GLU A O 1
ATOM 750 N N . SER A 1 104 ? 14.993 -9.580 -23.934 1.00 54.09 104 SER A N 1
ATOM 751 C CA . SER A 1 104 ? 15.720 -10.781 -24.338 1.00 54.09 104 SER A CA 1
ATOM 752 C C . SER A 1 104 ? 15.022 -11.333 -25.579 1.00 54.09 104 SER A C 1
ATOM 754 O O . SER A 1 104 ? 14.061 -12.097 -25.474 1.00 54.09 104 SER A O 1
ATOM 756 N N . LEU A 1 105 ? 15.448 -10.889 -26.763 1.00 53.59 105 LEU A N 1
ATOM 757 C CA . LEU A 1 105 ? 14.989 -11.479 -28.016 1.00 53.59 105 LEU A CA 1
ATOM 758 C C . LEU A 1 105 ? 15.426 -12.954 -28.038 1.00 53.59 105 LEU A C 1
ATOM 760 O O . LEU A 1 105 ? 16.623 -13.226 -27.893 1.00 53.59 105 LEU A O 1
ATOM 764 N N . PRO A 1 106 ? 14.515 -13.926 -28.231 1.00 55.94 106 PRO A N 1
ATOM 765 C CA . PRO A 1 106 ? 14.938 -15.291 -28.481 1.00 55.94 106 PRO A CA 1
ATOM 766 C C . PRO A 1 106 ? 15.720 -15.301 -29.796 1.00 55.94 106 PRO A C 1
ATOM 768 O O . PRO A 1 106 ? 15.166 -15.039 -30.864 1.00 55.94 106 PRO A O 1
ATOM 771 N N . VAL A 1 107 ? 17.016 -15.606 -29.737 1.00 59.53 107 VAL A N 1
ATOM 772 C CA . VAL A 1 107 ? 17.773 -15.930 -30.947 1.00 59.53 107 VAL A CA 1
ATOM 773 C C . VAL A 1 107 ? 17.208 -17.233 -31.510 1.00 59.53 107 VAL A C 1
ATOM 775 O O . VAL A 1 107 ? 17.491 -18.320 -31.007 1.00 59.53 107 VAL A O 1
ATOM 778 N N . LEU A 1 108 ? 16.375 -17.141 -32.550 1.00 53.38 108 LEU A N 1
ATOM 779 C CA . LEU A 1 108 ? 16.054 -18.305 -33.367 1.00 53.38 108 LEU A CA 1
ATOM 780 C C . LEU A 1 108 ? 17.347 -18.747 -34.055 1.00 53.38 108 LEU A C 1
ATOM 782 O O . LEU A 1 108 ? 17.798 -18.135 -35.021 1.00 53.38 108 LEU A O 1
ATOM 786 N N . SER A 1 109 ? 17.949 -19.818 -33.547 1.00 63.28 109 SER A N 1
ATOM 787 C CA . SER A 1 109 ? 19.024 -20.516 -34.245 1.00 63.28 109 SER A CA 1
ATOM 788 C C . SER A 1 109 ? 18.408 -21.285 -35.412 1.00 63.28 109 SER A C 1
ATOM 790 O O . SER A 1 109 ? 17.993 -22.436 -35.274 1.00 63.28 109 SER A O 1
ATOM 792 N N . ILE A 1 110 ? 18.264 -20.621 -36.559 1.00 64.44 110 ILE A N 1
ATOM 793 C CA . ILE A 1 110 ? 17.879 -21.288 -37.800 1.00 64.44 110 ILE A CA 1
ATOM 794 C C . ILE A 1 110 ? 19.160 -21.892 -38.371 1.00 64.44 110 ILE A C 1
ATOM 796 O O . ILE A 1 110 ? 20.011 -21.183 -38.906 1.00 64.44 110 ILE A O 1
ATOM 800 N N . VAL A 1 111 ? 19.320 -23.208 -38.234 1.00 65.06 111 VAL A N 1
ATOM 801 C CA . VAL A 1 111 ? 20.375 -23.936 -38.945 1.00 65.06 111 VAL A CA 1
ATOM 802 C C . VAL A 1 111 ? 20.056 -23.852 -40.436 1.00 65.06 111 VAL A C 1
ATOM 804 O O . VAL A 1 111 ? 19.074 -24.434 -40.896 1.00 65.06 111 VAL A O 1
ATOM 807 N N . ALA A 1 112 ? 20.860 -23.102 -41.193 1.00 65.31 112 ALA A N 1
ATOM 808 C CA . ALA A 1 112 ? 20.739 -23.064 -42.644 1.00 65.31 112 ALA A CA 1
ATOM 809 C C . ALA A 1 112 ? 21.056 -24.465 -43.208 1.00 65.31 112 ALA A C 1
ATOM 811 O O . ALA A 1 112 ? 22.145 -24.984 -42.943 1.00 65.31 112 ALA A O 1
ATOM 812 N N . PRO A 1 113 ? 20.143 -25.107 -43.958 1.00 64.12 113 PRO A N 1
ATOM 813 C CA . PRO A 1 113 ? 20.444 -26.378 -44.602 1.00 64.12 113 PRO A CA 1
ATOM 814 C C . PRO A 1 113 ? 21.558 -26.184 -45.637 1.00 64.12 113 PRO A C 1
ATOM 816 O O . PRO A 1 113 ? 21.492 -25.295 -46.487 1.00 64.12 113 PRO A O 1
ATOM 819 N N . SER A 1 114 ? 22.588 -27.028 -45.579 1.00 67.81 114 SER A N 1
ATOM 820 C CA . SER A 1 114 ? 23.616 -27.089 -46.615 1.00 67.81 114 SER A CA 1
ATOM 821 C C . SER A 1 114 ? 23.041 -27.798 -47.839 1.00 67.81 114 SER A C 1
ATOM 823 O O . SER A 1 114 ? 22.841 -29.013 -47.813 1.00 67.81 114 SER A O 1
ATOM 825 N N . PHE A 1 115 ? 22.776 -27.065 -48.915 1.00 65.69 115 PHE A N 1
ATOM 826 C CA . PHE A 1 115 ? 22.454 -27.685 -50.195 1.00 65.69 115 PHE A CA 1
ATOM 827 C C . PHE A 1 115 ? 23.743 -28.037 -50.932 1.00 65.69 115 PHE A C 1
ATOM 829 O O . PHE A 1 115 ? 24.654 -27.216 -51.040 1.00 65.69 115 PHE A O 1
ATOM 836 N N . THR A 1 116 ? 23.817 -29.252 -51.466 1.00 55.38 116 THR A N 1
ATOM 837 C CA . THR A 1 116 ? 24.828 -29.587 -52.465 1.00 55.38 116 THR A CA 1
ATOM 838 C C . THR A 1 116 ? 24.459 -28.891 -53.779 1.00 55.38 116 THR A C 1
ATOM 840 O O . THR A 1 116 ? 23.317 -29.013 -54.231 1.00 55.38 116 THR A O 1
ATOM 843 N N . PRO A 1 117 ? 25.376 -28.135 -54.409 1.00 62.50 117 PRO A N 1
ATOM 844 C CA . PRO A 1 117 ? 25.090 -27.535 -55.703 1.00 62.50 117 PRO A CA 1
ATOM 845 C C . PRO A 1 117 ? 24.921 -28.643 -56.748 1.00 62.50 117 PRO A C 1
ATOM 847 O O . PRO A 1 117 ? 25.785 -29.506 -56.903 1.00 62.50 117 PRO A O 1
ATOM 850 N N . VAL A 1 118 ? 23.801 -28.621 -57.469 1.00 53.06 118 VAL A N 1
ATOM 851 C CA . VAL A 1 118 ? 23.606 -29.460 -58.654 1.00 53.06 118 VAL A CA 1
ATOM 852 C C . VAL A 1 118 ? 24.281 -28.755 -59.826 1.00 53.06 118 VAL A C 1
ATOM 854 O O . VAL A 1 118 ? 23.810 -27.715 -60.285 1.00 53.06 118 VAL A O 1
ATOM 857 N N . THR A 1 119 ? 25.390 -29.309 -60.313 1.00 63.38 119 THR A N 1
ATOM 858 C CA . THR A 1 119 ? 26.029 -28.840 -61.548 1.00 63.38 119 THR A CA 1
ATOM 859 C C . THR A 1 119 ? 25.172 -29.268 -62.735 1.00 63.38 119 THR A C 1
ATOM 861 O O . THR A 1 119 ? 25.191 -30.428 -63.143 1.00 63.38 119 THR A O 1
ATOM 864 N N . VAL A 1 120 ? 24.386 -28.344 -63.283 1.00 62.81 120 VAL A N 1
ATOM 865 C CA . VAL A 1 120 ? 23.638 -28.569 -64.525 1.00 62.81 120 VAL A CA 1
ATOM 866 C C . VAL A 1 120 ? 24.589 -28.485 -65.724 1.00 62.81 120 VAL A C 1
ATOM 868 O O . VAL A 1 120 ? 25.224 -27.463 -65.959 1.00 62.81 120 VAL A O 1
ATOM 871 N N . GLY A 1 121 ? 24.701 -29.580 -66.479 1.00 57.53 121 GLY A N 1
ATOM 872 C CA . GLY A 1 121 ? 25.545 -29.692 -67.672 1.00 57.53 121 GLY A CA 1
ATOM 873 C C . GLY A 1 121 ? 24.901 -29.082 -68.915 1.00 57.53 121 GLY A C 1
ATOM 874 O O . GLY A 1 121 ? 24.649 -29.798 -69.880 1.00 57.53 121 GLY A O 1
ATOM 875 N N . TYR A 1 122 ? 24.598 -27.784 -68.896 1.00 49.22 122 TYR A N 1
ATOM 876 C CA . TYR A 1 122 ? 24.265 -27.093 -70.138 1.00 49.22 122 TYR A CA 1
ATOM 877 C C . TYR A 1 122 ? 25.565 -26.810 -70.905 1.00 49.22 122 TYR A C 1
ATOM 879 O O . TYR A 1 122 ? 26.373 -25.977 -70.501 1.00 49.22 122 TYR A O 1
ATOM 887 N N . GLU A 1 123 ? 25.789 -27.508 -72.020 1.00 60.62 123 GLU A N 1
ATOM 888 C CA . GLU A 1 123 ? 26.718 -27.006 -73.033 1.00 60.62 123 GLU A CA 1
ATOM 889 C C . GLU A 1 123 ? 26.104 -25.734 -73.614 1.00 60.62 123 GLU A C 1
ATOM 891 O O . GLU A 1 123 ? 25.015 -25.762 -74.192 1.00 60.62 123 GLU A O 1
ATOM 896 N N . GLN A 1 124 ? 26.776 -24.598 -7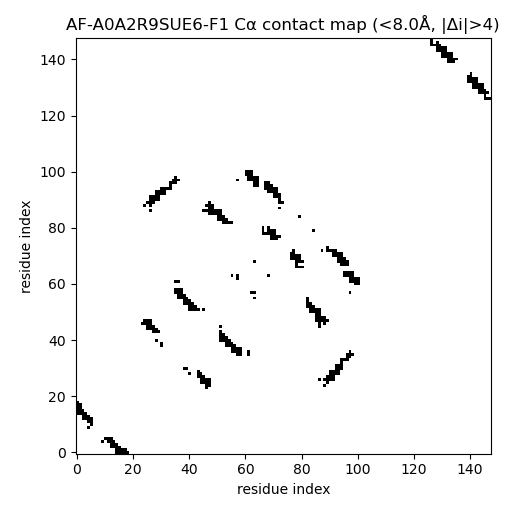3.420 1.00 60.19 124 GLN A N 1
ATOM 897 C CA . GLN A 1 124 ? 26.381 -23.347 -74.051 1.00 60.19 124 GLN A CA 1
ATOM 898 C C . GLN A 1 124 ? 26.454 -23.547 -75.574 1.00 60.19 124 GLN A C 1
ATOM 900 O O . GLN A 1 124 ? 27.547 -23.806 -76.087 1.00 60.19 124 GLN A O 1
ATOM 905 N N . PRO A 1 125 ? 25.330 -23.465 -76.313 1.00 57.19 125 PRO A N 1
ATOM 906 C CA . PRO A 1 125 ? 25.367 -23.640 -77.754 1.00 57.19 125 PRO A CA 1
ATOM 907 C C . PRO A 1 125 ? 26.285 -22.575 -78.370 1.00 57.19 125 PRO A C 1
ATOM 909 O O . PRO A 1 125 ? 26.319 -21.438 -77.886 1.00 57.19 125 PRO A O 1
ATOM 912 N N . PRO A 1 126 ? 27.040 -22.922 -79.427 1.00 62.62 126 PRO A N 1
ATOM 913 C CA . PRO A 1 126 ? 27.971 -21.992 -80.044 1.00 62.62 126 PRO A CA 1
ATOM 914 C C . PRO A 1 126 ? 27.228 -20.733 -80.498 1.00 62.62 126 PRO A C 1
ATOM 916 O O . PRO A 1 126 ? 26.162 -20.815 -81.113 1.00 62.62 126 PRO A O 1
ATOM 919 N N . ALA A 1 127 ? 27.794 -19.564 -80.185 1.00 59.50 127 ALA A N 1
ATOM 920 C CA . ALA A 1 127 ? 27.227 -18.282 -80.576 1.00 59.50 127 ALA A CA 1
ATOM 921 C C . ALA A 1 127 ? 26.984 -18.252 -82.094 1.00 59.50 127 ALA A C 1
ATOM 923 O O . ALA A 1 127 ? 27.880 -18.527 -82.899 1.00 59.50 127 ALA A O 1
ATOM 924 N N . LYS A 1 128 ? 25.753 -17.928 -82.499 1.00 58.88 128 LYS A N 1
ATOM 925 C CA . LYS A 1 128 ? 25.397 -17.795 -83.912 1.00 58.88 128 LYS A CA 1
ATOM 926 C C . LYS A 1 128 ? 26.064 -16.534 -84.467 1.00 58.88 128 LYS A C 1
ATOM 928 O O . LYS A 1 128 ? 25.835 -15.447 -83.947 1.00 58.88 128 LYS A O 1
ATOM 933 N N . LYS A 1 129 ? 26.859 -16.671 -85.535 1.00 58.19 129 LYS A N 1
ATOM 934 C CA . LYS A 1 129 ? 27.403 -15.517 -86.269 1.00 58.19 129 LYS A CA 1
ATOM 935 C C . LYS A 1 129 ? 26.244 -14.717 -86.862 1.00 58.19 129 LYS A C 1
ATOM 937 O O . LYS A 1 129 ? 25.411 -15.297 -87.562 1.00 58.19 129 LYS A O 1
ATOM 942 N N . ILE A 1 130 ? 26.194 -13.418 -86.588 1.00 55.50 130 ILE A N 1
ATOM 943 C CA . ILE A 1 130 ? 25.259 -12.506 -87.247 1.00 55.50 130 ILE A CA 1
ATOM 944 C C . ILE A 1 130 ? 26.062 -11.732 -88.287 1.00 55.50 130 ILE A C 1
ATOM 946 O O . ILE A 1 130 ? 27.091 -11.139 -87.964 1.00 55.50 130 ILE A O 1
ATOM 950 N N . ASP A 1 131 ? 25.615 -11.795 -89.537 1.00 63.78 131 ASP A N 1
ATOM 951 C CA . ASP A 1 131 ? 26.188 -11.004 -90.618 1.00 63.78 131 ASP A CA 1
ATOM 952 C C . ASP A 1 131 ? 25.489 -9.644 -90.634 1.00 63.78 131 ASP A C 1
ATOM 954 O O . ASP A 1 131 ? 24.265 -9.570 -90.781 1.00 63.78 131 ASP A O 1
ATOM 958 N N . HIS A 1 132 ? 26.240 -8.575 -90.384 1.00 65.00 132 HIS A N 1
ATOM 959 C CA . HIS A 1 132 ? 25.731 -7.210 -90.456 1.00 65.00 132 HIS A CA 1
ATOM 960 C C . HIS A 1 132 ? 26.307 -6.557 -91.709 1.00 65.00 132 HIS A C 1
ATOM 962 O O . HIS A 1 132 ? 27.515 -6.363 -91.801 1.00 65.00 132 HIS A O 1
ATOM 968 N N . GLN A 1 133 ? 25.445 -6.192 -92.661 1.00 63.56 133 GLN A N 1
ATOM 969 C CA . GLN A 1 133 ? 25.861 -5.397 -93.813 1.00 63.56 133 GLN A CA 1
ATOM 970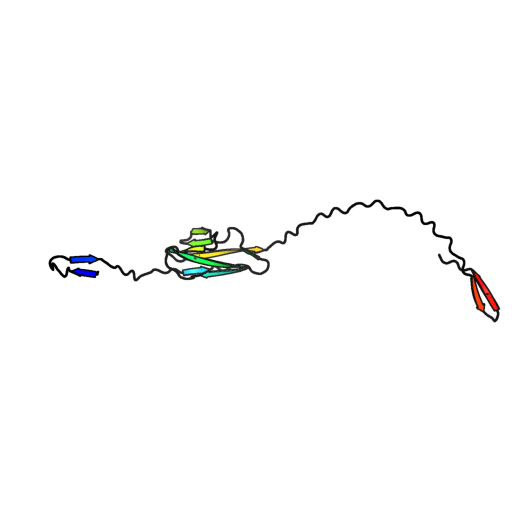 C C . GLN A 1 133 ? 25.809 -3.908 -93.476 1.00 63.56 133 GLN A C 1
ATOM 972 O O . GLN A 1 133 ? 24.751 -3.368 -93.148 1.00 63.56 133 GLN A O 1
ATOM 977 N N . GLU A 1 134 ? 26.948 -3.234 -93.578 1.00 69.00 134 GLU A N 1
ATOM 978 C CA . GLU A 1 134 ? 27.066 -1.792 -93.397 1.00 69.00 134 GLU A CA 1
ATOM 979 C C . GLU A 1 134 ? 27.103 -1.099 -94.768 1.00 69.00 134 GLU A C 1
ATOM 981 O O . GLU A 1 134 ? 27.886 -1.469 -95.641 1.00 69.00 134 GLU A O 1
ATOM 986 N N . TYR A 1 135 ? 26.260 -0.087 -94.986 1.00 66.75 135 TYR A N 1
ATOM 987 C CA . TYR A 1 135 ? 26.248 0.687 -96.232 1.00 66.75 135 TYR A CA 1
ATOM 988 C C . TYR A 1 135 ? 27.080 1.964 -96.076 1.00 66.75 135 TYR A C 1
ATOM 990 O O . TYR A 1 135 ? 26.731 2.838 -95.280 1.00 66.75 135 TYR A O 1
ATOM 998 N N . ARG A 1 136 ? 28.172 2.088 -96.838 1.00 68.62 136 ARG A N 1
ATOM 999 C CA . ARG A 1 136 ? 29.051 3.274 -96.857 1.00 68.62 136 ARG A CA 1
ATOM 1000 C C . ARG A 1 136 ? 29.475 3.600 -98.288 1.00 68.62 136 ARG A C 1
ATOM 1002 O O . ARG A 1 136 ? 29.692 2.695 -99.085 1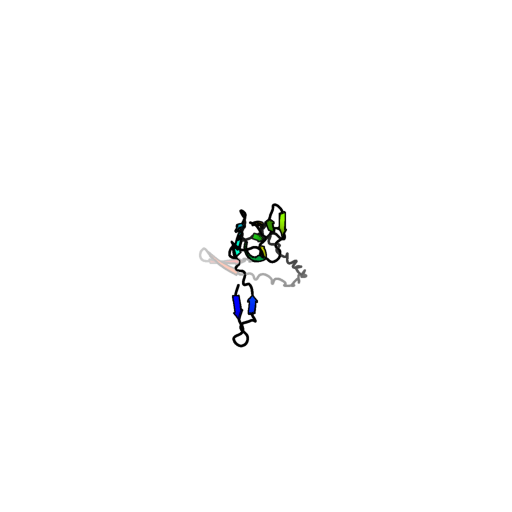.00 68.62 136 ARG A O 1
ATOM 1009 N N . ASP A 1 137 ? 29.580 4.885 -98.631 1.00 68.75 137 ASP A N 1
ATOM 1010 C CA . ASP A 1 137 ? 30.039 5.350 -99.958 1.00 68.75 137 ASP A CA 1
ATOM 1011 C C . ASP A 1 137 ? 29.356 4.647 -101.153 1.00 68.75 137 ASP A C 1
ATOM 1013 O O . ASP A 1 137 ? 29.966 4.294 -102.162 1.00 68.75 137 ASP A O 1
ATOM 1017 N N . GLY A 1 138 ? 28.046 4.410 -101.034 1.00 65.81 138 GLY A N 1
ATOM 1018 C CA . GLY A 1 138 ? 27.244 3.826 -102.109 1.00 65.81 138 GLY A CA 1
ATOM 1019 C C . GLY A 1 138 ? 27.408 2.314 -102.309 1.00 65.81 138 GLY A C 1
ATOM 1020 O O . GLY A 1 138 ? 26.956 1.799 -103.333 1.00 65.81 138 GLY A O 1
ATOM 1021 N N . ARG A 1 139 ? 28.057 1.591 -101.383 1.00 63.88 139 ARG A N 1
ATOM 1022 C CA . ARG A 1 139 ? 28.213 0.125 -101.435 1.00 63.88 139 ARG A CA 1
ATOM 1023 C C . ARG A 1 139 ? 27.958 -0.530 -100.072 1.00 63.88 139 ARG A C 1
ATOM 1025 O O . ARG A 1 139 ? 28.218 0.068 -99.031 1.00 63.88 139 ARG A O 1
ATOM 1032 N N . TYR A 1 140 ? 27.444 -1.761 -100.100 1.00 60.97 140 TYR A N 1
ATOM 1033 C CA . TYR A 1 140 ? 27.285 -2.618 -98.920 1.00 60.97 140 TYR A CA 1
ATOM 1034 C C . TYR A 1 140 ? 28.595 -3.353 -98.612 1.00 60.97 140 TYR A C 1
ATOM 1036 O O . TYR A 1 140 ? 29.252 -3.847 -99.530 1.00 60.97 140 TYR A O 1
ATOM 1044 N N . TYR A 1 141 ? 28.947 -3.433 -97.331 1.00 59.72 141 TYR A N 1
ATOM 1045 C CA . TYR A 1 141 ? 30.108 -4.151 -96.814 1.00 59.72 141 TYR A CA 1
ATOM 1046 C C . TYR A 1 141 ? 29.671 -5.118 -95.714 1.00 59.72 141 TYR A C 1
ATOM 1048 O O . TYR A 1 141 ? 29.024 -4.703 -94.756 1.00 59.72 141 TYR A O 1
ATOM 1056 N N . ASP A 1 142 ? 30.058 -6.386 -95.826 1.00 66.19 142 ASP A N 1
ATOM 1057 C CA . ASP A 1 142 ? 29.788 -7.396 -94.801 1.00 66.19 142 ASP A CA 1
ATOM 1058 C C . ASP A 1 142 ? 30.727 -7.195 -93.599 1.00 66.19 142 ASP A C 1
ATOM 1060 O O . ASP A 1 142 ? 31.953 -7.152 -93.750 1.00 66.19 142 ASP A O 1
ATOM 1064 N N . GLN A 1 143 ? 30.170 -7.092 -92.392 1.00 56.62 143 GLN A N 1
ATOM 1065 C CA . GLN A 1 143 ? 30.920 -7.119 -91.138 1.00 56.62 143 GLN A CA 1
ATOM 1066 C C . GLN A 1 143 ? 30.506 -8.334 -90.307 1.00 56.62 143 GLN A C 1
ATOM 1068 O O . GLN A 1 143 ? 29.395 -8.418 -89.782 1.00 56.62 143 GLN A O 1
ATOM 1073 N N . GLN A 1 144 ? 31.445 -9.265 -90.124 1.00 56.19 144 GLN A N 1
ATOM 1074 C CA . GLN A 1 144 ? 31.281 -10.368 -89.179 1.00 56.19 144 GLN A CA 1
ATOM 1075 C C . GLN A 1 144 ? 31.510 -9.852 -87.755 1.00 56.19 144 GLN A C 1
ATOM 1077 O O . GLN A 1 144 ? 32.643 -9.546 -87.384 1.00 56.19 144 GLN A O 1
ATOM 1082 N N . SER A 1 145 ? 30.449 -9.796 -86.949 1.00 54.91 145 SER A N 1
ATOM 1083 C CA . SER A 1 145 ? 30.540 -9.485 -85.518 1.00 54.91 145 SER A CA 1
ATOM 1084 C C . SER A 1 145 ? 30.153 -10.708 -84.688 1.00 54.91 145 SER A C 1
ATOM 1086 O O . SER A 1 145 ? 29.129 -11.347 -84.935 1.00 54.91 145 SER A O 1
ATOM 1088 N N . TYR A 1 146 ? 30.978 -11.042 -83.694 1.00 49.44 146 TYR A N 1
ATOM 1089 C CA . TYR A 1 146 ? 30.676 -12.076 -82.704 1.00 49.44 146 TYR A CA 1
ATOM 1090 C C . TYR A 1 146 ? 30.165 -11.397 -81.432 1.00 49.44 146 TYR A C 1
ATOM 1092 O O . TYR A 1 146 ? 30.848 -10.533 -80.886 1.00 49.44 146 TYR A O 1
ATOM 1100 N N . ILE A 1 147 ? 28.984 -11.787 -80.956 1.00 50.03 147 ILE A N 1
ATOM 1101 C CA . ILE A 1 147 ? 28.521 -11.458 -79.602 1.00 50.03 147 ILE A CA 1
ATOM 1102 C C . ILE A 1 147 ? 29.214 -12.409 -78.615 1.00 50.03 147 ILE A C 1
ATOM 1104 O O . ILE A 1 147 ? 29.165 -13.623 -78.819 1.00 50.03 147 ILE A O 1
ATOM 1108 N N . GLN A 1 148 ? 29.921 -11.847 -77.626 1.00 39.59 148 GLN A N 1
ATOM 1109 C CA . GLN A 1 148 ? 30.545 -12.595 -76.524 1.00 39.59 148 GLN A CA 1
ATOM 1110 C C . GLN A 1 148 ? 29.519 -12.983 -75.463 1.00 39.59 148 GLN A C 1
ATOM 1112 O O . GLN A 1 148 ? 28.605 -12.164 -75.215 1.00 39.59 148 GLN A O 1
#